Protein AF-A0A8H4L019-F1 (afdb_monomer_lite)

Structure (mmCIF, N/CA/C/O backbone):
data_AF-A0A8H4L019-F1
#
_entry.id   AF-A0A8H4L019-F1
#
loop_
_atom_site.group_PDB
_atom_site.id
_atom_site.type_symbol
_atom_site.label_atom_id
_atom_site.label_alt_id
_atom_site.label_comp_id
_atom_site.label_asym_id
_atom_site.label_entity_id
_atom_site.label_seq_id
_atom_site.pdbx_PDB_ins_code
_atom_site.Cartn_x
_atom_site.Cartn_y
_atom_site.Cartn_z
_atom_site.occupancy
_atom_site.B_iso_or_equiv
_atom_site.auth_seq_id
_atom_site.auth_comp_id
_atom_site.auth_asym_id
_atom_site.auth_atom_id
_atom_site.pdbx_PDB_model_num
ATOM 1 N N . MET A 1 1 ? -8.763 28.150 54.154 1.00 38.72 1 MET A N 1
ATOM 2 C CA . MET A 1 1 ? -8.488 26.952 53.334 1.00 38.72 1 MET A CA 1
ATOM 3 C C . MET A 1 1 ? -8.859 27.308 51.905 1.00 38.72 1 MET A C 1
ATOM 5 O O . MET A 1 1 ? -10.040 27.428 51.618 1.00 38.72 1 MET A O 1
ATOM 9 N N . GLN A 1 2 ? -7.879 27.630 51.063 1.00 41.31 2 GLN A N 1
ATOM 10 C CA . GLN A 1 2 ? -8.114 27.990 49.663 1.00 41.31 2 GLN A CA 1
ATOM 11 C C . GLN A 1 2 ? -7.860 26.729 48.838 1.00 41.31 2 GLN A C 1
ATOM 13 O O . GLN A 1 2 ? -6.728 26.259 48.765 1.00 41.31 2 GLN A O 1
ATOM 18 N N . PHE A 1 3 ? -8.930 26.118 48.331 1.00 44.91 3 PHE A N 1
ATOM 19 C CA . PHE A 1 3 ? -8.834 24.918 47.509 1.00 44.91 3 PHE A CA 1
ATOM 20 C C . PHE A 1 3 ? -8.332 25.307 46.119 1.00 44.91 3 PHE A C 1
ATOM 22 O O . PHE A 1 3 ? -9.022 25.983 45.359 1.00 44.91 3 PHE A O 1
ATOM 29 N N . SER A 1 4 ? -7.103 24.893 45.818 1.00 55.91 4 SER A N 1
ATOM 30 C CA . SER A 1 4 ? -6.532 24.894 44.477 1.00 55.91 4 SER A CA 1
ATOM 31 C C . SER A 1 4 ? -7.367 24.003 43.559 1.00 55.91 4 SER A C 1
ATOM 33 O O . SER A 1 4 ? -7.414 22.791 43.754 1.00 55.91 4 SER A O 1
ATOM 35 N N . THR A 1 5 ? -7.981 24.576 42.529 1.00 53.56 5 THR A N 1
ATOM 36 C CA . THR A 1 5 ? -8.527 23.818 41.396 1.00 53.56 5 THR A CA 1
ATOM 37 C C . THR A 1 5 ? -7.760 24.204 40.140 1.00 53.56 5 THR A C 1
ATOM 39 O O . THR A 1 5 ? -8.150 25.103 39.399 1.00 53.56 5 THR A O 1
ATOM 42 N N . SER A 1 6 ? -6.629 23.538 39.914 1.00 50.09 6 SER A N 1
ATOM 43 C CA . SER A 1 6 ? -5.959 23.551 38.615 1.00 50.09 6 SER A CA 1
ATOM 44 C C . SER A 1 6 ? -6.786 22.698 37.653 1.00 50.09 6 SER A C 1
ATOM 46 O O . SER A 1 6 ? -6.771 21.473 37.737 1.00 50.09 6 SER A O 1
ATOM 48 N N . ALA A 1 7 ? -7.543 23.335 36.761 1.00 56.31 7 ALA A N 1
ATOM 49 C CA . ALA A 1 7 ? -8.209 22.638 35.669 1.00 56.31 7 ALA A CA 1
ATOM 50 C C . ALA A 1 7 ? -7.149 22.203 34.644 1.00 56.31 7 ALA A C 1
ATOM 52 O O . ALA A 1 7 ? -6.546 23.036 33.967 1.00 56.31 7 ALA A O 1
ATOM 53 N N . ILE A 1 8 ? -6.892 20.899 34.551 1.00 51.53 8 ILE A N 1
ATOM 54 C CA . ILE A 1 8 ? -6.032 20.323 33.516 1.00 51.53 8 ILE A CA 1
ATOM 55 C C . ILE A 1 8 ? -6.868 20.246 32.234 1.00 51.53 8 ILE A C 1
ATOM 57 O O . ILE A 1 8 ? -7.728 19.376 32.102 1.00 51.53 8 ILE A O 1
ATOM 61 N N . LEU A 1 9 ? -6.638 21.163 31.289 1.00 45.78 9 LEU A N 1
ATOM 62 C CA . LEU A 1 9 ? -7.142 21.019 29.922 1.00 45.78 9 LEU A CA 1
ATOM 63 C C . LEU A 1 9 ? -6.380 19.873 29.242 1.00 45.78 9 LEU A C 1
ATOM 65 O O . LEU A 1 9 ? -5.254 20.049 28.779 1.00 45.78 9 LEU A O 1
ATOM 69 N N . ALA A 1 10 ? -6.997 18.695 29.168 1.00 48.97 10 ALA A N 1
ATOM 70 C CA . ALA A 1 10 ? -6.543 17.632 28.284 1.00 48.97 10 ALA A CA 1
ATOM 71 C C . ALA A 1 10 ? -6.863 18.028 26.832 1.00 48.97 10 ALA A C 1
ATOM 73 O O . ALA A 1 10 ? -7.991 17.882 26.363 1.00 48.97 10 ALA A O 1
ATOM 74 N N . LEU A 1 11 ? -5.872 18.566 26.120 1.00 50.47 11 LEU A N 1
ATOM 75 C CA . LEU A 1 11 ? -5.941 18.751 24.672 1.00 50.47 11 LEU A CA 1
ATOM 76 C C . LEU A 1 11 ? -5.977 17.366 24.008 1.00 50.47 11 LEU A C 1
ATOM 78 O O . LEU A 1 11 ? -4.966 16.667 23.963 1.00 50.47 11 LEU A O 1
ATOM 82 N N . LEU A 1 12 ? -7.143 16.967 23.490 1.00 44.12 12 LEU A N 1
ATOM 83 C CA . LEU A 1 12 ? -7.250 15.863 22.538 1.00 44.12 12 LEU A CA 1
ATOM 84 C C . LEU A 1 12 ? -6.480 16.259 21.277 1.00 44.12 12 LEU A C 1
ATOM 86 O O . LEU A 1 12 ? -6.990 16.995 20.432 1.00 44.12 12 LEU A O 1
ATOM 90 N N . VAL A 1 13 ? -5.242 15.786 21.149 1.00 48.22 13 VAL A N 1
ATOM 91 C CA . VAL A 1 13 ? -4.510 15.858 19.886 1.00 48.22 13 VAL A CA 1
ATOM 92 C C . VAL A 1 13 ? -5.233 14.923 18.920 1.00 48.22 13 VAL A C 1
ATOM 94 O O . VAL A 1 13 ? -5.015 13.715 18.924 1.00 48.22 13 VAL A O 1
ATOM 97 N N . ALA A 1 14 ? -6.151 15.468 18.123 1.00 50.06 14 ALA A N 1
ATOM 98 C CA . ALA A 1 14 ? -6.6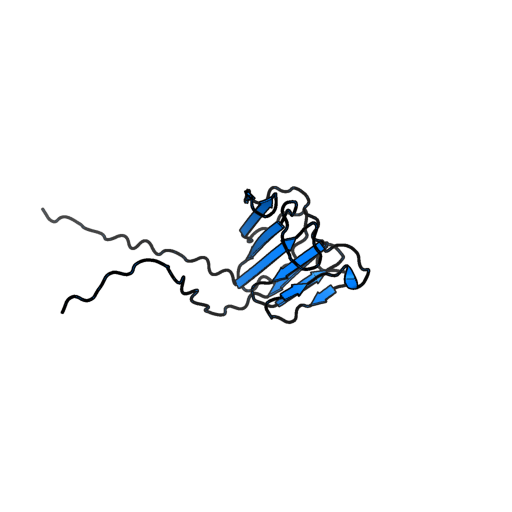39 14.770 16.947 1.00 50.06 14 ALA A CA 1
ATOM 99 C C . ALA A 1 14 ? -5.415 14.522 16.060 1.00 50.06 14 ALA A C 1
ATOM 101 O O . ALA A 1 14 ? -4.791 15.476 15.593 1.00 50.06 14 ALA A O 1
ATOM 102 N N . SER A 1 15 ? -5.025 13.260 15.878 1.00 51.03 15 SER A N 1
ATOM 103 C CA . SER A 1 15 ? -3.963 12.899 14.948 1.00 51.03 15 SER A CA 1
ATOM 104 C C . SER A 1 15 ? -4.431 13.268 13.541 1.00 51.03 15 SER A C 1
ATOM 106 O O . SER A 1 15 ? -5.202 12.559 12.898 1.00 51.03 15 SER A O 1
ATOM 108 N N . ALA A 1 16 ? -4.030 14.450 13.083 1.00 59.84 16 ALA A N 1
ATOM 109 C CA . ALA A 1 16 ? -4.219 14.869 11.710 1.00 59.84 16 ALA A CA 1
ATOM 110 C C . ALA A 1 16 ? -3.251 14.048 10.849 1.00 59.84 16 ALA A C 1
ATOM 112 O O . ALA A 1 16 ? -2.066 14.362 10.754 1.00 59.84 16 ALA A O 1
ATOM 113 N N . HIS A 1 17 ? -3.741 12.949 10.279 1.00 70.00 17 HIS A N 1
ATOM 114 C CA . HIS A 1 17 ? -2.993 12.179 9.291 1.00 70.00 17 HIS A CA 1
ATOM 115 C C . HIS A 1 17 ? -3.047 12.930 7.955 1.00 70.00 17 HIS A C 1
ATOM 117 O O . HIS A 1 17 ? -4.127 13.317 7.508 1.00 70.00 17 HIS A O 1
ATOM 123 N N . ALA A 1 18 ? -1.894 13.171 7.332 1.00 79.69 18 ALA A N 1
ATOM 124 C CA . ALA A 1 18 ? -1.810 13.956 6.098 1.00 79.69 18 ALA A CA 1
ATOM 125 C C . ALA A 1 18 ? -2.012 13.111 4.834 1.00 79.69 18 ALA A C 1
ATOM 127 O O . ALA A 1 18 ? -2.324 13.636 3.766 1.00 79.69 18 ALA A O 1
ATOM 128 N N . TRP A 1 19 ? -1.825 11.801 4.948 1.00 86.31 19 TRP A N 1
ATOM 129 C CA . TRP A 1 19 ? -2.160 10.822 3.925 1.00 86.31 19 TRP A CA 1
ATOM 130 C C . TRP A 1 19 ? -2.640 9.539 4.601 1.00 86.31 19 TRP A C 1
ATOM 132 O O . TRP A 1 19 ? -2.237 9.222 5.724 1.00 86.31 19 TRP A O 1
ATOM 142 N N . GLU A 1 20 ? -3.511 8.818 3.906 1.00 89.75 20 GLU A N 1
ATOM 143 C CA . GLU A 1 20 ? -4.059 7.535 4.330 1.00 89.75 20 GLU A CA 1
ATOM 144 C C . GLU A 1 20 ? -4.279 6.677 3.088 1.00 89.75 20 GLU A C 1
ATOM 146 O O . GLU A 1 20 ? -4.840 7.138 2.086 1.00 89.75 20 GLU A O 1
ATOM 151 N N . ILE A 1 21 ? -3.815 5.435 3.161 1.00 91.88 21 ILE A N 1
ATOM 152 C CA . ILE A 1 21 ? -4.031 4.426 2.138 1.00 91.88 21 ILE A CA 1
ATOM 153 C C . ILE A 1 21 ? -4.642 3.168 2.745 1.00 91.88 21 ILE A C 1
ATOM 155 O O . ILE A 1 21 ? -4.393 2.839 3.904 1.00 91.88 21 ILE A O 1
ATOM 159 N N . THR A 1 22 ? -5.382 2.429 1.928 1.00 93.88 22 THR A N 1
ATOM 160 C CA . THR A 1 22 ? -5.841 1.076 2.225 1.00 93.88 22 THR A CA 1
ATOM 161 C C . THR A 1 22 ? -5.272 0.116 1.190 1.00 93.88 22 THR A C 1
ATOM 163 O O . THR A 1 22 ? -5.559 0.241 0.005 1.00 93.88 22 THR A O 1
ATOM 166 N N . ALA A 1 23 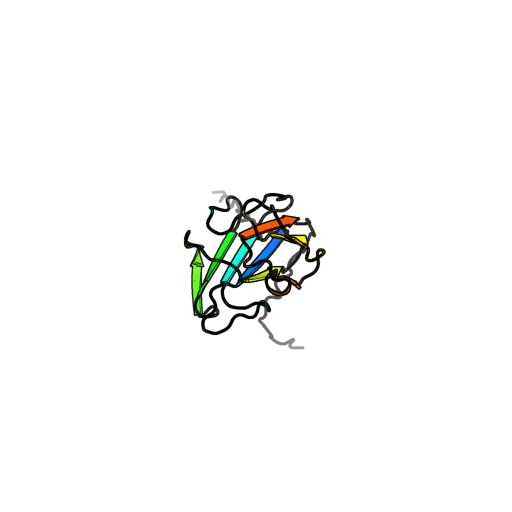? -4.442 -0.825 1.624 1.00 94.06 23 ALA A N 1
ATOM 167 C CA . ALA A 1 23 ? -3.773 -1.801 0.772 1.00 94.06 23 ALA A CA 1
ATOM 168 C C . ALA A 1 23 ? -4.484 -3.159 0.856 1.00 94.06 23 ALA A C 1
ATOM 170 O O . ALA A 1 23 ? -4.549 -3.729 1.944 1.00 94.06 23 ALA A O 1
ATOM 171 N N . TYR A 1 24 ? -4.991 -3.675 -0.267 1.00 93.62 24 TYR A N 1
ATOM 172 C CA . TYR A 1 24 ? -5.784 -4.911 -0.351 1.00 93.62 24 TYR A CA 1
ATOM 173 C C . TYR A 1 24 ? -4.965 -6.041 -0.975 1.00 93.62 24 TYR A C 1
ATOM 175 O O . TYR A 1 24 ? -4.291 -5.828 -1.985 1.00 93.62 24 TYR A O 1
ATOM 183 N N . ASP A 1 25 ? -5.024 -7.248 -0.407 1.00 92.00 25 ASP A N 1
ATOM 184 C CA . ASP A 1 25 ? -4.164 -8.363 -0.827 1.00 92.00 25 ASP A CA 1
ATOM 185 C C . ASP A 1 25 ? -4.767 -9.318 -1.867 1.00 92.00 25 ASP A C 1
ATOM 187 O O . ASP A 1 25 ? -4.027 -10.053 -2.520 1.00 92.00 25 ASP A O 1
ATOM 191 N N . ASN A 1 26 ? -6.085 -9.307 -2.068 1.00 88.75 26 ASN A N 1
ATOM 192 C CA . ASN A 1 26 ? -6.755 -10.246 -2.973 1.00 88.75 26 ASN A CA 1
ATOM 193 C C . ASN A 1 26 ? -7.543 -9.577 -4.112 1.00 88.75 26 ASN A C 1
ATOM 195 O O . ASN A 1 26 ? -7.794 -10.239 -5.124 1.00 88.75 26 ASN A O 1
ATOM 199 N N . ASP A 1 27 ? -7.844 -8.281 -4.009 1.00 87.56 27 ASP A N 1
ATOM 200 C CA . ASP A 1 27 ? -8.686 -7.548 -4.957 1.00 87.56 27 ASP A CA 1
ATOM 201 C C . ASP A 1 27 ? -7.931 -6.428 -5.698 1.00 87.56 27 ASP A C 1
ATOM 203 O O . ASP A 1 27 ? -7.028 -5.791 -5.150 1.00 87.56 27 ASP A O 1
ATOM 207 N N . LYS A 1 28 ? -8.296 -6.191 -6.965 1.00 87.75 28 LYS A N 1
ATOM 208 C CA . LYS A 1 28 ? -7.673 -5.178 -7.846 1.00 87.75 28 LYS A CA 1
ATOM 209 C C . LYS A 1 28 ? -8.427 -3.848 -7.896 1.00 87.75 28 LYS A C 1
ATOM 211 O O . LYS A 1 28 ? -7.888 -2.860 -8.392 1.00 87.75 28 LYS A O 1
ATOM 216 N N . LYS A 1 29 ? -9.678 -3.844 -7.446 1.00 88.56 29 LYS A N 1
ATOM 217 C CA . LYS A 1 29 ? -10.620 -2.725 -7.517 1.00 88.56 29 LYS A CA 1
ATOM 218 C C . LYS A 1 29 ? -10.772 -2.009 -6.177 1.00 88.56 29 LYS A C 1
ATOM 220 O O . LYS A 1 29 ? -11.607 -1.117 -6.064 1.00 88.56 29 LYS A O 1
ATOM 225 N N . CYS A 1 30 ? -9.930 -2.350 -5.202 1.00 90.75 30 CYS A N 1
ATOM 226 C CA . CYS A 1 30 ? -9.985 -1.828 -3.846 1.00 90.75 30 CYS A CA 1
ATOM 227 C C . CYS A 1 30 ? -11.307 -2.144 -3.132 1.00 90.75 30 CYS A C 1
ATOM 229 O O . CYS A 1 30 ? -11.800 -1.353 -2.329 1.00 90.75 30 CYS A O 1
ATOM 231 N N . GLU A 1 31 ? -11.885 -3.306 -3.424 1.00 89.56 31 GLU A N 1
ATOM 232 C CA . GLU A 1 31 ? -13.114 -3.784 -2.806 1.00 89.56 31 GLU A CA 1
ATOM 233 C C . GLU A 1 31 ? -12.781 -4.929 -1.844 1.00 89.56 31 GLU A C 1
ATOM 235 O O . GLU A 1 31 ? -12.327 -6.001 -2.246 1.00 89.56 31 GLU A O 1
ATOM 240 N N . ALA A 1 32 ? -13.005 -4.709 -0.546 1.00 88.06 32 ALA A N 1
ATOM 241 C CA . ALA A 1 32 ? -12.904 -5.789 0.429 1.00 88.06 32 ALA A CA 1
ATOM 242 C C . ALA A 1 32 ? -14.090 -6.754 0.278 1.00 88.06 32 ALA A C 1
ATOM 244 O O . ALA A 1 32 ? -15.248 -6.342 0.252 1.00 88.06 32 ALA A O 1
ATOM 245 N N . ASN A 1 33 ? -13.792 -8.049 0.245 1.00 88.75 33 ASN A N 1
ATOM 246 C CA . ASN A 1 33 ? -14.749 -9.144 0.354 1.00 88.75 33 ASN A CA 1
ATOM 247 C C . ASN A 1 33 ? -14.492 -9.954 1.638 1.00 88.75 33 ASN A C 1
ATOM 249 O O . ASN A 1 33 ? -13.574 -9.655 2.399 1.00 88.75 33 ASN A O 1
ATOM 253 N N . GLY A 1 34 ? -15.302 -10.989 1.879 1.00 87.75 34 GLY A N 1
ATOM 254 C CA . GLY A 1 34 ? -15.250 -11.797 3.106 1.00 87.75 34 GLY A CA 1
ATOM 255 C C . GLY A 1 34 ? -13.917 -12.502 3.376 1.00 87.75 34 GLY A C 1
ATOM 256 O O . GLY A 1 34 ? -13.657 -12.856 4.522 1.00 87.75 34 GLY A O 1
ATOM 257 N N . ASP A 1 35 ? -13.055 -12.644 2.369 1.00 87.25 35 ASP A N 1
ATOM 258 C CA . ASP A 1 35 ? -11.735 -13.269 2.486 1.00 87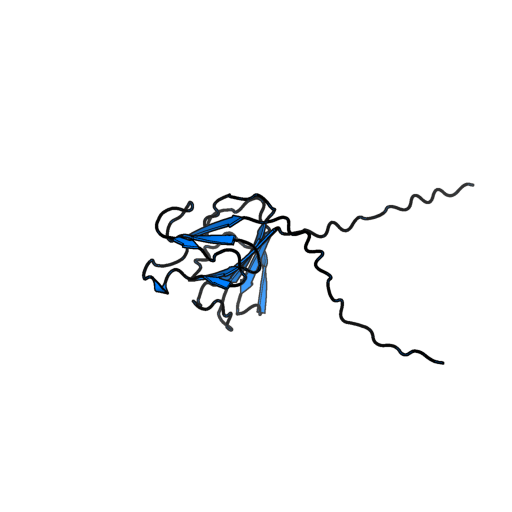.25 35 ASP A CA 1
ATOM 259 C C . ASP A 1 35 ? -10.591 -12.250 2.418 1.00 87.25 35 ASP A C 1
ATOM 261 O O . ASP A 1 35 ? -9.430 -12.603 2.622 1.00 87.25 35 ASP A O 1
ATOM 265 N N . THR A 1 36 ? -10.890 -10.978 2.137 1.00 89.88 36 THR A N 1
ATOM 266 C CA . THR A 1 36 ? -9.866 -9.948 1.963 1.00 89.88 36 THR A CA 1
ATOM 267 C C . THR A 1 36 ? -9.163 -9.648 3.271 1.00 89.88 36 THR A C 1
ATOM 269 O O . THR A 1 36 ? -9.798 -9.381 4.299 1.00 89.88 36 THR A O 1
ATOM 272 N N . ARG A 1 37 ? -7.834 -9.605 3.210 1.00 92.38 37 ARG A N 1
ATOM 273 C CA . ARG A 1 37 ? -7.019 -8.954 4.223 1.00 92.38 37 ARG A CA 1
ATOM 274 C C . ARG A 1 37 ? -6.522 -7.631 3.656 1.00 92.38 37 ARG A C 1
ATOM 276 O O . AR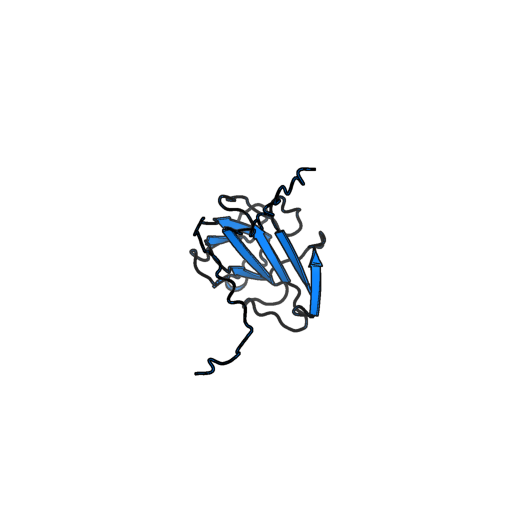G A 1 37 ? -6.069 -7.541 2.514 1.00 92.38 37 ARG A O 1
ATOM 283 N N . TYR A 1 38 ? -6.641 -6.581 4.453 1.00 93.44 38 TYR A N 1
ATOM 284 C CA . TYR A 1 38 ? -6.221 -5.250 4.048 1.00 93.44 38 TYR A CA 1
ATOM 285 C C . TYR A 1 38 ? -5.572 -4.497 5.199 1.00 93.44 38 TYR A C 1
ATOM 287 O O . TYR A 1 38 ? -5.828 -4.767 6.372 1.00 93.44 38 TYR A O 1
ATOM 295 N N . ARG A 1 39 ? -4.708 -3.543 4.859 1.00 93.75 39 ARG A N 1
ATOM 296 C CA . ARG A 1 39 ? -4.050 -2.664 5.828 1.00 93.75 39 ARG A CA 1
ATOM 297 C C . ARG A 1 39 ? -4.425 -1.227 5.562 1.00 93.75 39 ARG A C 1
ATOM 299 O O . ARG A 1 39 ? -4.255 -0.760 4.442 1.00 93.75 39 ARG A O 1
ATOM 306 N N . VAL A 1 40 ? -4.874 -0.535 6.600 1.00 92.75 40 VAL A N 1
ATOM 307 C CA . VAL A 1 40 ? -4.998 0.922 6.590 1.00 92.75 40 VAL A CA 1
ATOM 308 C C . VAL A 1 40 ? -3.702 1.486 7.151 1.00 92.75 40 VAL A C 1
ATOM 310 O O . VAL A 1 40 ? -3.340 1.180 8.289 1.00 92.75 40 VAL A O 1
ATOM 313 N N . ILE A 1 41 ? -2.989 2.263 6.338 1.00 91.69 41 ILE A N 1
ATOM 314 C CA . ILE A 1 41 ? -1.701 2.868 6.681 1.00 91.69 41 ILE A CA 1
ATOM 315 C C . ILE A 1 41 ? -1.830 4.375 6.518 1.00 91.69 41 ILE A C 1
ATOM 317 O O . ILE A 1 41 ? -2.269 4.855 5.474 1.00 91.69 41 ILE A O 1
ATOM 321 N N . SER A 1 42 ? -1.427 5.126 7.533 1.00 89.56 42 SER A N 1
ATOM 322 C CA . SER A 1 42 ? -1.492 6.584 7.514 1.00 89.56 42 SER A CA 1
ATOM 323 C C . SER A 1 42 ? -0.255 7.211 8.142 1.00 89.56 42 SER A C 1
ATOM 325 O O . SER A 1 42 ? 0.427 6.600 8.969 1.00 89.56 42 SER A O 1
ATOM 327 N N . GLY A 1 43 ? 0.054 8.444 7.748 1.00 86.50 43 GLY A N 1
ATOM 328 C CA . GLY A 1 43 ? 1.283 9.111 8.170 1.00 86.50 43 GLY A CA 1
ATOM 329 C C . GLY A 1 43 ? 1.175 10.625 8.269 1.00 86.50 43 GLY A C 1
ATOM 330 O O . GLY A 1 43 ? 0.146 11.236 7.963 1.00 86.50 43 GLY A O 1
ATOM 331 N N . ALA A 1 44 ? 2.263 11.223 8.747 1.00 81.38 44 ALA A N 1
ATOM 332 C CA . ALA A 1 44 ? 2.401 12.658 8.938 1.00 81.38 44 ALA A CA 1
ATOM 333 C C . ALA A 1 44 ? 2.637 13.400 7.596 1.00 81.38 44 ALA A C 1
ATOM 335 O O . ALA A 1 44 ? 2.994 12.779 6.586 1.00 81.38 44 ALA A O 1
ATOM 336 N N . PRO A 1 45 ? 2.413 14.730 7.548 1.00 69.56 45 PRO A N 1
ATOM 337 C CA . PRO A 1 45 ? 2.711 15.533 6.365 1.00 69.56 45 PRO A CA 1
ATOM 338 C C . PRO A 1 45 ? 4.215 15.574 6.095 1.00 69.56 45 PRO A C 1
ATOM 340 O O . PRO A 1 45 ? 5.015 15.535 7.024 1.00 69.56 45 PRO A O 1
ATOM 343 N N . ASN A 1 46 ? 4.593 15.723 4.824 1.00 58.03 46 ASN A N 1
ATOM 344 C CA . ASN A 1 46 ? 5.990 15.854 4.378 1.00 58.03 46 ASN A CA 1
ATOM 345 C C . ASN A 1 46 ? 6.898 14.628 4.600 1.00 58.03 46 ASN A C 1
ATOM 347 O O . ASN A 1 46 ? 8.111 14.753 4.476 1.00 58.03 46 ASN A O 1
ATOM 351 N N . ASP A 1 47 ? 6.285 13.455 4.798 1.00 61.16 47 ASP A N 1
ATOM 352 C CA . ASP A 1 47 ? 6.751 12.149 4.332 1.00 61.16 47 ASP A CA 1
ATOM 353 C C . ASP A 1 47 ? 7.870 12.174 3.276 1.00 61.16 47 ASP A C 1
ATOM 355 O O . ASP A 1 47 ? 9.040 11.991 3.587 1.00 61.16 47 ASP A O 1
ATOM 359 N N . ASN A 1 48 ? 7.473 12.236 1.994 1.00 66.62 48 ASN A N 1
ATOM 360 C CA . ASN A 1 48 ? 8.253 11.846 0.800 1.00 66.62 48 ASN A CA 1
ATOM 361 C C . ASN A 1 48 ? 9.146 10.596 0.977 1.00 66.62 48 ASN A C 1
ATOM 363 O O . ASN A 1 48 ? 10.003 10.302 0.145 1.00 66.62 48 ASN A O 1
ATOM 367 N N . LYS A 1 49 ? 8.925 9.839 2.053 1.00 84.88 49 LYS A N 1
ATOM 368 C CA . LYS A 1 49 ? 9.592 8.605 2.397 1.00 84.88 49 LYS A CA 1
ATOM 369 C C . LYS A 1 49 ? 8.966 7.526 1.556 1.00 84.88 49 LYS A C 1
ATOM 371 O O . LYS A 1 49 ? 7.744 7.442 1.423 1.00 84.88 49 LYS A O 1
ATOM 376 N N . CYS A 1 50 ? 9.837 6.695 1.021 1.00 90.62 50 CYS A N 1
ATOM 377 C CA . CYS A 1 50 ? 9.407 5.447 0.459 1.00 90.62 50 CYS A CA 1
ATOM 378 C C . CYS A 1 50 ? 9.136 4.441 1.576 1.00 90.62 50 CYS A C 1
ATOM 380 O O . CYS A 1 50 ? 9.954 4.284 2.482 1.00 90.62 50 CYS A O 1
ATOM 382 N N . PHE A 1 51 ? 8.018 3.736 1.472 1.00 91.25 51 PHE A N 1
ATOM 383 C CA . PHE A 1 51 ? 7.666 2.622 2.333 1.00 91.25 51 PHE A CA 1
ATOM 384 C C . PHE A 1 51 ? 7.587 1.343 1.502 1.00 91.25 51 PHE A C 1
ATOM 386 O O . PHE A 1 51 ? 6.895 1.293 0.484 1.00 91.25 51 PHE A O 1
ATOM 393 N N . THR A 1 52 ? 8.282 0.300 1.947 1.00 92.25 52 THR A N 1
ATOM 394 C CA . THR A 1 52 ? 8.289 -1.021 1.307 1.00 92.25 52 THR A CA 1
ATOM 395 C C . THR A 1 52 ? 7.387 -1.975 2.086 1.00 92.25 52 THR A C 1
ATOM 397 O O . THR A 1 52 ? 7.497 -2.092 3.307 1.00 92.25 52 THR A O 1
ATOM 400 N N . PHE A 1 53 ? 6.488 -2.679 1.396 1.00 90.50 53 PHE A N 1
ATOM 401 C CA . PHE A 1 53 ? 5.679 -3.726 2.019 1.00 90.50 53 PHE A CA 1
ATOM 402 C C . PHE A 1 53 ? 6.561 -4.900 2.456 1.00 90.50 53 PHE A C 1
ATOM 404 O O . PHE A 1 53 ? 7.436 -5.337 1.712 1.00 90.50 53 PHE A O 1
ATOM 411 N N . GLY A 1 54 ? 6.319 -5.405 3.667 1.00 87.19 54 GLY A N 1
ATOM 412 C CA . GLY A 1 54 ? 7.157 -6.431 4.299 1.00 87.19 54 GLY A CA 1
ATOM 413 C C . GLY A 1 54 ? 8.295 -5.876 5.155 1.00 87.19 54 GLY A C 1
ATOM 414 O O . GLY A 1 54 ? 8.964 -6.645 5.839 1.00 87.19 54 GLY A O 1
ATOM 415 N N . GLU A 1 55 ? 8.491 -4.556 5.169 1.00 88.00 55 GLU A N 1
ATOM 416 C CA . GLU A 1 55 ? 9.451 -3.875 6.037 1.00 88.00 55 GLU A CA 1
ATOM 417 C C . GLU A 1 55 ? 8.737 -3.052 7.118 1.00 88.00 55 GLU A C 1
ATOM 419 O O . GLU A 1 55 ? 7.559 -2.698 7.004 1.00 88.00 55 GLU A O 1
ATOM 424 N N . THR A 1 56 ? 9.463 -2.724 8.189 1.00 86.06 56 THR A N 1
ATOM 425 C CA . THR A 1 56 ? 8.970 -1.806 9.220 1.00 86.06 56 THR A CA 1
ATOM 426 C C . THR A 1 56 ? 8.801 -0.405 8.632 1.00 86.06 56 THR A C 1
ATOM 428 O O . THR A 1 56 ? 9.730 0.138 8.040 1.00 86.06 56 THR A O 1
ATOM 431 N N . MET A 1 57 ? 7.641 0.217 8.860 1.00 87.12 57 MET A N 1
ATOM 432 C CA . MET A 1 57 ? 7.313 1.568 8.384 1.00 87.12 57 MET A CA 1
ATOM 433 C C . MET A 1 57 ? 7.270 2.566 9.560 1.00 87.12 57 MET A C 1
ATOM 435 O O . MET A 1 57 ? 6.184 2.919 10.034 1.00 87.12 57 MET A O 1
ATOM 439 N N . PRO A 1 58 ? 8.424 3.007 10.100 1.00 85.25 58 PRO A N 1
ATOM 440 C CA . PRO A 1 58 ? 8.456 3.888 11.265 1.00 85.25 58 PRO A CA 1
ATOM 441 C C . PRO A 1 58 ? 7.793 5.238 10.967 1.00 85.25 58 PRO A C 1
ATOM 443 O O . PRO A 1 58 ? 7.947 5.799 9.884 1.00 85.25 58 PRO A O 1
ATOM 446 N N . GLY A 1 59 ? 7.073 5.779 11.953 1.00 83.88 59 GLY A N 1
ATOM 447 C CA . GLY A 1 59 ? 6.346 7.046 11.812 1.00 83.88 59 GLY A CA 1
ATOM 448 C C . GLY A 1 59 ? 4.990 6.930 11.109 1.00 83.88 59 GLY A C 1
ATOM 449 O O . GLY A 1 59 ? 4.330 7.946 10.906 1.00 83.88 59 GLY A O 1
ATOM 450 N N . THR A 1 60 ? 4.550 5.712 10.779 1.00 87.31 60 THR A N 1
ATOM 451 C CA . THR A 1 60 ? 3.197 5.446 10.274 1.00 87.31 60 THR A CA 1
ATOM 452 C C . THR A 1 60 ? 2.318 4.826 11.358 1.00 87.31 60 THR A C 1
ATOM 454 O O . THR A 1 60 ? 2.799 4.161 12.276 1.00 87.31 60 THR A O 1
ATOM 457 N N . SER A 1 61 ? 1.013 5.055 11.260 1.00 89.50 61 SER A N 1
ATOM 458 C CA . SER A 1 61 ? 0.002 4.243 11.935 1.00 89.50 61 SER A CA 1
ATOM 459 C C . SER A 1 61 ? -0.452 3.148 10.979 1.00 89.50 61 SER A C 1
ATOM 461 O O . SER A 1 61 ? -0.645 3.413 9.796 1.00 89.50 61 SER A O 1
ATOM 463 N N . CYS A 1 62 ? -0.608 1.925 11.482 1.00 90.75 62 CYS A N 1
ATOM 464 C CA . CYS A 1 62 ? -0.989 0.780 10.666 1.00 90.75 62 CYS A CA 1
ATOM 465 C C . CYS A 1 62 ? -1.983 -0.104 11.421 1.00 90.75 62 CYS A C 1
ATOM 467 O O . CYS A 1 62 ? -1.717 -0.539 12.545 1.00 90.75 62 CYS A O 1
ATOM 469 N N . THR A 1 63 ? -3.124 -0.380 10.796 1.00 92.50 63 THR A N 1
ATOM 470 C CA . THR A 1 63 ? -4.122 -1.338 11.283 1.00 92.50 63 THR A CA 1
ATOM 471 C C . THR A 1 63 ? -4.372 -2.378 10.205 1.00 92.50 63 THR A C 1
ATOM 473 O O . THR A 1 63 ? -4.657 -2.032 9.059 1.00 92.50 63 THR A O 1
ATOM 476 N N . GLU A 1 64 ? -4.256 -3.650 10.569 1.00 92.50 64 GLU A N 1
ATOM 477 C CA . GLU A 1 64 ? -4.586 -4.767 9.697 1.00 92.50 64 GLU A CA 1
ATOM 478 C C . GLU A 1 64 ? -5.995 -5.268 9.997 1.00 92.50 64 GLU A C 1
ATOM 480 O O . GLU A 1 64 ? -6.395 -5.418 11.151 1.00 92.50 64 GLU A O 1
ATOM 485 N N . PHE A 1 65 ? -6.721 -5.560 8.929 1.00 92.38 65 PHE A N 1
ATOM 486 C CA . PHE A 1 65 ? -8.046 -6.142 8.932 1.00 92.38 65 PHE A CA 1
ATOM 487 C C . PHE A 1 65 ? -7.998 -7.469 8.183 1.00 92.38 65 PHE A C 1
ATOM 489 O O . PHE A 1 65 ? -7.369 -7.577 7.131 1.00 92.38 65 PHE A O 1
ATOM 496 N N . GLN A 1 66 ? -8.684 -8.474 8.710 1.00 90.94 66 GLN A N 1
ATOM 497 C CA . GLN A 1 66 ? -8.783 -9.809 8.125 1.00 90.94 66 GLN A CA 1
ATOM 498 C C . GLN A 1 66 ? -10.253 -10.173 7.921 1.00 90.94 66 GLN A C 1
ATOM 500 O O . GLN A 1 66 ? -11.134 -9.636 8.601 1.00 90.94 66 GLN A O 1
ATOM 505 N N . LYS A 1 67 ? -10.512 -11.105 6.997 1.00 89.06 67 LYS A N 1
ATOM 506 C CA . LYS A 1 67 ? -11.858 -11.602 6.671 1.00 89.06 67 LYS A CA 1
ATOM 507 C C . LYS A 1 67 ? -12.843 -10.473 6.337 1.00 89.06 67 LYS A C 1
ATOM 509 O O . LYS A 1 67 ? -13.900 -10.351 6.958 1.00 89.06 67 LYS A O 1
ATOM 514 N N . GLY A 1 68 ? -12.435 -9.560 5.458 1.00 84.69 68 GLY A N 1
ATOM 515 C CA . GLY A 1 68 ? -13.249 -8.406 5.069 1.00 84.69 68 GLY A CA 1
ATOM 516 C C . GLY A 1 68 ? -13.520 -7.404 6.193 1.00 84.69 68 GLY A C 1
ATOM 517 O O . GLY A 1 68 ? -14.483 -6.650 6.111 1.00 84.69 68 GLY A O 1
ATOM 518 N N . GLY A 1 69 ? -12.705 -7.405 7.253 1.00 87.06 69 GLY A N 1
ATOM 519 C CA . GLY A 1 69 ? -12.880 -6.528 8.415 1.00 87.06 69 GLY A CA 1
ATOM 520 C C . GLY A 1 69 ? -13.574 -7.178 9.611 1.00 87.06 69 GLY A C 1
ATOM 521 O O . GLY A 1 69 ? -13.778 -6.507 10.619 1.00 87.06 69 GLY A O 1
ATOM 522 N N . GLY A 1 70 ? -13.890 -8.477 9.551 1.00 86.50 70 GLY A N 1
ATOM 523 C CA . GLY A 1 70 ? -14.475 -9.210 10.679 1.00 86.50 70 GLY A CA 1
ATOM 524 C C . GLY A 1 70 ? -13.568 -9.286 11.916 1.00 86.50 70 GLY A C 1
ATOM 525 O O . GLY A 1 70 ? -14.060 -9.422 13.034 1.00 86.50 70 GLY A O 1
ATOM 526 N N . THR A 1 71 ? -12.251 -9.168 11.736 1.00 89.12 71 THR A N 1
ATOM 527 C CA . THR A 1 71 ? -11.266 -9.055 12.824 1.00 89.12 71 THR A CA 1
ATOM 528 C C . THR A 1 71 ? -10.195 -8.032 12.461 1.00 89.12 71 THR A C 1
ATOM 530 O O . THR A 1 71 ? -9.783 -7.978 11.301 1.00 89.12 71 THR A O 1
ATOM 533 N N . PHE A 1 72 ? -9.713 -7.255 13.434 1.00 91.19 72 PHE A N 1
ATOM 534 C CA . PHE A 1 72 ? -8.686 -6.234 13.214 1.00 91.19 72 PHE A CA 1
ATOM 535 C C . PHE A 1 72 ? -7.675 -6.160 14.361 1.00 91.19 72 PHE A C 1
ATOM 537 O O . PHE A 1 72 ? -7.963 -6.560 15.490 1.00 91.19 72 PHE A O 1
ATOM 544 N N . GLY A 1 73 ? -6.490 -5.635 14.065 1.00 89.62 73 GLY A N 1
ATOM 545 C CA . GLY A 1 73 ? -5.401 -5.491 15.023 1.00 89.62 73 GLY A CA 1
ATOM 546 C C . GLY A 1 73 ? -4.263 -4.618 14.494 1.00 89.62 73 GLY A C 1
ATOM 547 O O . GLY A 1 73 ? -4.354 -4.074 13.389 1.00 89.62 73 GLY A O 1
ATOM 548 N N . PRO A 1 74 ? -3.181 -4.446 15.270 1.00 89.19 74 PRO A N 1
ATOM 549 C CA . PRO A 1 74 ? -1.983 -3.786 14.766 1.00 89.19 74 PRO A CA 1
ATOM 550 C C . PRO A 1 74 ? -1.404 -4.585 13.596 1.00 89.19 74 PRO A C 1
ATOM 552 O O . PRO A 1 74 ? -1.525 -5.809 13.553 1.00 89.19 74 PRO A O 1
ATOM 555 N N . CYS A 1 75 ? -0.740 -3.906 12.664 1.00 87.00 75 CYS A N 1
ATOM 556 C CA . CYS A 1 75 ? -0.001 -4.606 11.620 1.00 87.00 75 CYS A CA 1
ATOM 557 C C . CYS A 1 75 ? 1.150 -5.397 12.241 1.00 87.00 75 CYS A C 1
ATOM 559 O O . CYS A 1 75 ? 2.131 -4.826 12.720 1.00 87.00 75 CYS A O 1
ATOM 561 N N . THR A 1 76 ? 1.022 -6.717 12.233 1.00 74.31 76 THR A N 1
ATOM 562 C CA . THR A 1 76 ? 2.123 -7.631 12.510 1.00 74.31 76 THR A CA 1
ATOM 563 C C . THR A 1 76 ? 3.001 -7.691 11.262 1.00 74.31 76 THR A C 1
ATOM 565 O O . THR A 1 76 ? 2.512 -7.526 10.144 1.00 74.31 76 THR A O 1
ATOM 568 N N . GLY A 1 77 ? 4.314 -7.865 11.422 1.00 61.44 77 GLY A N 1
ATOM 569 C CA . GLY A 1 77 ? 5.299 -7.841 10.325 1.00 61.44 77 GLY A CA 1
ATOM 570 C C . GLY A 1 77 ? 5.128 -8.930 9.252 1.00 61.44 77 GLY A C 1
ATOM 571 O O . GLY A 1 77 ? 6.034 -9.145 8.454 1.00 61.44 77 GLY A O 1
ATOM 572 N N . ASP A 1 78 ? 3.990 -9.621 9.226 1.00 66.69 78 ASP A N 1
ATOM 573 C CA . ASP A 1 78 ? 3.611 -10.553 8.180 1.00 66.69 78 ASP A CA 1
ATOM 574 C C . ASP A 1 78 ? 3.557 -9.845 6.823 1.00 66.69 78 ASP A C 1
ATOM 576 O O . ASP A 1 78 ? 3.187 -8.671 6.703 1.00 66.69 78 ASP A O 1
ATOM 580 N N . ASN A 1 79 ? 3.953 -10.565 5.778 1.00 73.81 79 ASN A N 1
ATOM 581 C CA . ASN A 1 79 ? 4.147 -9.982 4.461 1.00 73.81 79 ASN A CA 1
ATOM 582 C C . ASN A 1 79 ? 2.799 -9.878 3.723 1.00 73.81 79 ASN A C 1
ATOM 584 O O . ASN A 1 79 ? 2.396 -10.792 3.001 1.00 73.81 79 ASN A O 1
ATOM 588 N N . LEU A 1 80 ? 2.058 -8.785 3.939 1.00 86.25 80 LEU A N 1
ATOM 589 C CA . LEU A 1 80 ? 0.945 -8.423 3.062 1.00 86.25 80 LEU A CA 1
ATOM 590 C C . LEU A 1 80 ? 1.530 -7.946 1.731 1.00 86.25 80 LEU A C 1
ATOM 592 O O . LEU A 1 80 ? 2.293 -6.984 1.708 1.00 86.25 80 LEU A O 1
ATOM 596 N N . VAL A 1 81 ? 1.164 -8.612 0.635 1.00 89.38 81 VAL A N 1
ATOM 597 C CA . VAL A 1 81 ? 1.548 -8.226 -0.729 1.00 89.38 81 VAL A CA 1
ATOM 598 C C . VAL A 1 81 ? 0.323 -7.605 -1.403 1.00 89.38 81 VAL A C 1
ATOM 600 O O . VAL A 1 81 ? -0.581 -8.345 -1.790 1.00 89.38 81 VAL A O 1
ATOM 603 N N . PRO A 1 82 ? 0.244 -6.270 -1.524 1.00 92.38 82 PRO A N 1
ATOM 604 C CA . PRO A 1 82 ? -0.945 -5.631 -2.062 1.00 92.38 82 PRO A CA 1
ATOM 605 C C . PRO A 1 82 ? -1.084 -5.840 -3.568 1.00 92.38 82 PRO A C 1
ATOM 607 O O . PRO A 1 82 ? -0.123 -5.717 -4.335 1.00 92.38 82 PRO A O 1
ATOM 610 N N . ARG A 1 83 ? -2.324 -6.067 -3.989 1.00 92.69 83 ARG A N 1
ATOM 611 C CA . ARG A 1 83 ? -2.747 -6.072 -5.394 1.00 92.69 83 ARG A CA 1
ATOM 612 C C . ARG A 1 83 ? -3.309 -4.724 -5.820 1.00 92.69 83 ARG A C 1
ATOM 614 O O . ARG A 1 83 ? -3.108 -4.302 -6.957 1.00 92.69 83 ARG A O 1
ATOM 621 N N . SER A 1 84 ? -3.966 -4.032 -4.894 1.00 91.94 84 SER A N 1
ATOM 622 C CA . SER A 1 84 ? -4.457 -2.672 -5.086 1.00 91.94 84 SER A CA 1
ATOM 623 C C . SER A 1 84 ? -4.273 -1.826 -3.832 1.00 91.94 84 SER A C 1
ATOM 625 O O . SER A 1 84 ? -4.173 -2.336 -2.712 1.00 91.94 84 SER A O 1
ATOM 627 N N . ILE A 1 85 ? -4.194 -0.515 -4.039 1.00 92.94 85 ILE A N 1
ATOM 628 C CA . ILE A 1 85 ? -4.110 0.489 -2.987 1.00 92.94 85 ILE A CA 1
ATOM 629 C C . ILE A 1 85 ? -5.149 1.570 -3.256 1.00 92.94 85 ILE A C 1
ATOM 631 O O . ILE A 1 85 ? -5.087 2.278 -4.263 1.00 92.94 85 ILE A O 1
ATOM 635 N N . PHE A 1 86 ? -6.072 1.726 -2.317 1.00 92.06 86 PHE A N 1
ATOM 636 C CA . PHE A 1 86 ? -6.978 2.859 -2.271 1.0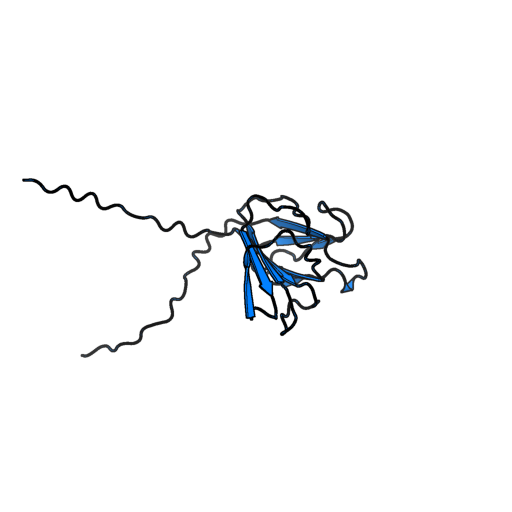0 92.06 86 PHE A CA 1
ATOM 637 C C . PHE A 1 86 ? -6.315 4.006 -1.527 1.00 92.06 86 PHE A C 1
ATOM 639 O O . PHE A 1 86 ? -5.826 3.810 -0.419 1.00 92.06 86 PHE A O 1
ATOM 646 N N . GLN A 1 87 ? -6.313 5.199 -2.100 1.00 89.44 87 GLN A N 1
ATOM 647 C CA . GLN A 1 87 ? -5.883 6.409 -1.411 1.00 89.44 87 GLN A CA 1
ATOM 648 C C . GLN A 1 87 ? -7.105 7.239 -1.021 1.00 89.44 87 GLN A C 1
ATO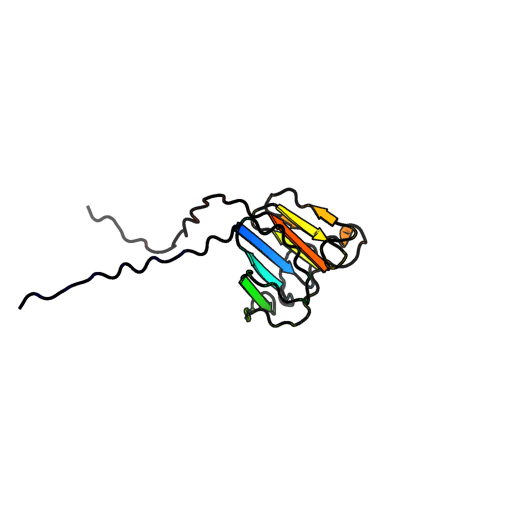M 650 O O . GLN A 1 87 ? -7.968 7.516 -1.855 1.00 89.44 87 GLN A O 1
ATOM 655 N N . GLU A 1 88 ? -7.189 7.631 0.248 1.00 82.62 88 GLU A N 1
ATOM 656 C CA . GLU A 1 88 ? -8.327 8.402 0.769 1.00 82.62 88 GLU A CA 1
ATOM 657 C C . GLU A 1 88 ? -8.180 9.903 0.488 1.00 82.62 88 GLU A C 1
ATOM 659 O O . GLU A 1 88 ? -9.140 10.580 0.119 1.00 82.62 88 GLU A O 1
ATOM 664 N N . ALA A 1 89 ? -6.961 10.423 0.615 1.00 69.50 89 ALA A N 1
ATOM 665 C CA . ALA A 1 89 ? -6.607 11.800 0.300 1.00 69.50 89 ALA A CA 1
ATOM 666 C C . ALA A 1 89 ? -5.098 11.902 0.053 1.00 69.50 89 ALA A C 1
ATOM 668 O O . ALA A 1 89 ? -4.340 11.061 0.541 1.00 69.50 89 ALA A O 1
ATOM 669 N N . SER A 1 90 ? -4.682 12.975 -0.629 1.00 78.19 90 SER A N 1
ATOM 670 C CA . SER A 1 90 ? -3.293 13.268 -1.012 1.00 78.19 90 SER A CA 1
ATOM 671 C C . SER A 1 90 ? -2.784 12.486 -2.234 1.00 78.19 90 SER A C 1
ATOM 673 O O . SER A 1 90 ? -3.497 11.678 -2.823 1.00 78.19 90 SER A O 1
ATOM 675 N N . ARG A 1 91 ? -1.564 12.802 -2.696 1.00 85.44 91 ARG A N 1
ATOM 676 C CA . ARG A 1 91 ? -0.931 12.137 -3.848 1.00 85.44 91 ARG A CA 1
ATOM 677 C C . ARG A 1 91 ? -0.103 10.962 -3.361 1.00 85.44 91 ARG A C 1
ATOM 679 O O . ARG A 1 91 ? 0.907 11.190 -2.699 1.00 85.44 91 ARG A O 1
ATOM 686 N N . CYS A 1 92 ? -0.494 9.746 -3.725 1.00 87.75 92 CYS A N 1
ATOM 687 C CA . CYS A 1 92 ? 0.339 8.565 -3.557 1.00 87.75 92 CYS A CA 1
ATOM 688 C C . CYS A 1 92 ? 0.774 7.999 -4.909 1.00 87.75 92 CYS A C 1
ATOM 690 O O . CYS A 1 92 ? 0.031 8.015 -5.894 1.00 87.75 92 CYS A O 1
ATOM 692 N N . VAL A 1 93 ? 1.996 7.479 -4.928 1.00 90.12 93 VAL A N 1
ATOM 693 C CA . VAL A 1 93 ? 2.584 6.779 -6.067 1.00 90.12 93 VAL A CA 1
ATOM 694 C C . VAL A 1 93 ? 2.968 5.381 -5.608 1.00 90.12 93 VAL A C 1
ATOM 696 O O . VAL A 1 93 ? 3.577 5.219 -4.548 1.00 90.12 93 VAL A O 1
ATOM 699 N N . VAL A 1 94 ? 2.599 4.376 -6.396 1.00 92.31 94 VAL A N 1
ATOM 700 C CA . VAL A 1 94 ? 2.833 2.956 -6.098 1.00 92.31 94 VAL A CA 1
ATOM 701 C C . VAL A 1 94 ? 3.801 2.354 -7.108 1.00 92.31 94 VAL A C 1
ATOM 703 O O . VAL A 1 94 ? 3.781 2.742 -8.275 1.00 92.31 94 VAL A O 1
ATOM 706 N N . PHE A 1 95 ? 4.635 1.412 -6.667 1.00 93.88 95 PHE A N 1
ATOM 707 C CA . PHE A 1 95 ? 5.761 0.877 -7.438 1.00 93.88 95 PHE A CA 1
ATOM 708 C C . PHE A 1 95 ? 5.780 -0.654 -7.452 1.00 93.88 95 PHE A C 1
ATOM 710 O O . PHE A 1 95 ? 5.397 -1.301 -6.470 1.00 93.88 95 PHE A O 1
ATOM 717 N N . ASP A 1 96 ? 6.274 -1.231 -8.552 1.00 94.94 96 ASP A N 1
ATOM 718 C CA . ASP A 1 96 ? 6.444 -2.682 -8.726 1.00 94.94 96 ASP A CA 1
ATOM 719 C C . ASP A 1 96 ? 7.721 -3.246 -8.075 1.00 94.94 96 ASP A C 1
ATOM 721 O O . ASP A 1 96 ? 7.854 -4.463 -7.943 1.00 94.94 96 ASP A O 1
ATOM 725 N N . GLN A 1 97 ? 8.643 -2.387 -7.624 1.00 95.56 97 GLN A N 1
ATOM 726 C CA . GLN A 1 97 ? 9.856 -2.774 -6.895 1.00 95.56 97 GLN A CA 1
ATOM 727 C C . GLN A 1 97 ? 9.900 -2.178 -5.477 1.00 95.56 97 GLN A C 1
ATOM 729 O O . GLN A 1 97 ? 9.244 -1.168 -5.207 1.00 95.56 97 GLN A O 1
ATOM 734 N N . PRO A 1 98 ? 10.662 -2.783 -4.546 1.00 93.94 98 PRO A N 1
ATOM 735 C CA . PRO A 1 98 ? 11.002 -2.172 -3.259 1.00 93.94 98 PRO A CA 1
ATOM 736 C C . PRO A 1 98 ? 11.705 -0.815 -3.418 1.00 93.94 98 PRO A C 1
ATOM 738 O O . PRO A 1 98 ? 12.323 -0.549 -4.449 1.00 93.94 98 PRO A O 1
ATOM 741 N N . GLY A 1 99 ? 11.648 0.036 -2.390 1.00 93.06 99 GLY A N 1
ATOM 742 C CA . GLY A 1 99 ? 12.413 1.291 -2.370 1.00 93.06 99 GLY A CA 1
ATOM 743 C C . GLY A 1 99 ? 11.973 2.354 -3.388 1.00 93.06 99 GLY A C 1
ATOM 744 O O . GLY A 1 99 ? 12.740 3.263 -3.686 1.00 93.06 99 GLY A O 1
ATOM 745 N N . CYS A 1 100 ? 10.741 2.277 -3.901 1.00 93.81 100 CYS A N 1
ATOM 746 C CA . CYS A 1 100 ? 10.148 3.239 -4.836 1.00 93.81 100 CYS A CA 1
ATOM 747 C C . CYS A 1 100 ? 10.924 3.328 -6.153 1.00 93.81 100 CYS A C 1
ATOM 749 O O . CYS A 1 100 ? 11.145 4.401 -6.717 1.00 93.81 100 CYS A O 1
ATOM 751 N N . HIS A 1 101 ? 11.340 2.160 -6.634 1.00 94.25 101 HIS A N 1
ATOM 752 C CA . HIS A 1 101 ? 12.023 1.971 -7.903 1.00 94.25 101 HIS A CA 1
ATOM 753 C C . HIS A 1 101 ? 11.126 1.266 -8.923 1.00 94.25 101 HIS A C 1
ATOM 755 O O . HIS A 1 101 ? 10.039 0.791 -8.605 1.00 94.25 101 HIS A O 1
ATOM 761 N N . GLY A 1 102 ? 11.616 1.162 -10.157 1.00 94.94 102 GLY A N 1
ATOM 762 C CA . GLY A 1 102 ? 10.939 0.418 -11.212 1.00 94.94 102 GLY A CA 1
ATOM 763 C C . GLY A 1 102 ? 9.790 1.195 -11.844 1.00 94.94 102 GLY A C 1
ATOM 764 O O . GLY A 1 102 ? 9.877 2.406 -12.064 1.00 94.94 102 GLY A O 1
ATOM 765 N N . ARG A 1 103 ? 8.741 0.466 -12.211 1.00 95.31 103 ARG A N 1
ATOM 766 C CA . ARG A 1 103 ? 7.544 1.005 -12.854 1.00 95.31 103 ARG A CA 1
ATOM 767 C C . ARG A 1 103 ? 6.589 1.507 -11.786 1.00 95.31 103 ARG A C 1
ATOM 769 O O . ARG A 1 103 ? 6.487 0.920 -10.710 1.00 95.31 103 ARG A O 1
ATOM 776 N N . PHE A 1 104 ? 5.874 2.580 -12.100 1.00 92.31 104 PHE A N 1
ATOM 777 C CA . PHE A 1 104 ? 5.019 3.243 -11.129 1.00 92.31 104 PHE A CA 1
ATOM 778 C C . PHE A 1 104 ? 3.677 3.660 -11.715 1.00 92.31 104 PHE A C 1
ATOM 780 O O . PHE A 1 104 ? 3.576 3.990 -12.897 1.00 92.31 104 PHE A O 1
ATOM 787 N N . ALA A 1 105 ? 2.661 3.676 -10.857 1.00 89.19 105 ALA A N 1
ATOM 788 C CA . ALA A 1 105 ? 1.381 4.310 -11.131 1.00 89.19 105 ALA A CA 1
ATOM 789 C C . ALA A 1 105 ? 1.188 5.473 -10.156 1.00 89.19 105 ALA A C 1
ATOM 791 O O . ALA A 1 105 ? 1.289 5.310 -8.938 1.00 89.19 105 ALA A O 1
ATOM 792 N N . ASP A 1 106 ? 0.935 6.654 -10.710 1.00 86.31 106 ASP A N 1
ATOM 793 C CA . ASP A 1 106 ? 0.627 7.863 -9.955 1.00 86.31 106 ASP A CA 1
ATOM 794 C C . ASP A 1 106 ? -0.877 8.099 -9.987 1.00 86.31 106 ASP A C 1
ATOM 796 O O . ASP A 1 106 ? -1.487 8.170 -11.054 1.00 86.31 106 ASP A O 1
ATOM 800 N N . GLN A 1 107 ? -1.473 8.232 -8.810 1.00 75.56 107 GLN A N 1
ATOM 801 C CA . GLN A 1 107 ? -2.906 8.438 -8.674 1.00 75.56 107 GLN A CA 1
ATOM 802 C C . GLN A 1 107 ? -3.301 9.933 -8.627 1.00 75.56 107 GLN A C 1
ATOM 804 O O . GLN A 1 107 ? -4.419 10.272 -8.243 1.00 75.56 107 GLN A O 1
ATOM 809 N N . ASN A 1 108 ? -2.397 10.850 -8.999 1.00 72.62 108 ASN A N 1
ATOM 810 C CA . ASN A 1 108 ? -2.650 12.276 -9.266 1.00 72.62 108 ASN A CA 1
ATOM 811 C C . ASN A 1 108 ? -3.397 13.055 -8.159 1.00 72.62 108 ASN A C 1
ATOM 813 O O . ASN A 1 108 ? -4.092 14.031 -8.431 1.00 72.62 108 ASN A O 1
ATOM 817 N N . GLY A 1 109 ? -3.230 12.671 -6.890 1.00 68.44 109 GLY A N 1
ATOM 818 C CA . GLY A 1 109 ? -3.669 13.483 -5.744 1.00 68.44 109 GLY A CA 1
ATOM 819 C C . GLY A 1 109 ? -5.155 13.440 -5.375 1.00 68.44 109 GLY A C 1
ATOM 820 O O . GLY A 1 109 ? -5.544 14.147 -4.446 1.00 68.44 109 GLY A O 1
ATOM 821 N N . GLY A 1 110 ? -5.982 12.652 -6.068 1.00 72.69 110 GLY A N 1
ATOM 822 C CA . GLY A 1 110 ? -7.418 12.524 -5.786 1.00 72.69 110 GLY A CA 1
ATOM 823 C C . GLY A 1 110 ? -7.782 11.183 -5.154 1.00 72.69 110 GLY A C 1
ATOM 824 O O . GLY A 1 110 ? -7.116 10.191 -5.397 1.00 72.69 110 GLY A O 1
ATOM 825 N N . ARG A 1 111 ? -8.862 11.108 -4.374 1.00 85.50 111 ARG A N 1
ATOM 826 C CA . ARG A 1 111 ? -9.347 9.832 -3.819 1.00 85.50 111 ARG A CA 1
ATOM 827 C C . ARG A 1 111 ? -9.556 8.799 -4.935 1.00 85.50 111 ARG A C 1
ATOM 829 O O . ARG A 1 111 ? -10.257 9.093 -5.903 1.00 85.50 111 ARG A O 1
ATOM 836 N N . GLY A 1 112 ? -8.962 7.613 -4.819 1.00 87.25 112 GLY A N 1
ATOM 837 C CA . GLY A 1 112 ? -8.943 6.667 -5.934 1.00 87.25 112 GLY A CA 1
ATOM 838 C C . GLY A 1 112 ? -8.341 5.309 -5.607 1.00 87.25 112 GLY A C 1
ATOM 839 O O . GLY A 1 112 ? -7.666 5.141 -4.594 1.00 87.25 112 GLY A O 1
ATOM 840 N N . CYS A 1 113 ? -8.623 4.341 -6.478 1.00 88.94 113 CYS A N 1
ATOM 841 C CA . CYS A 1 113 ? -8.017 3.020 -6.438 1.00 88.94 113 CYS A CA 1
ATOM 842 C C . CYS A 1 113 ? -6.905 2.924 -7.480 1.00 88.94 113 CYS A C 1
ATOM 844 O O . CYS A 1 113 ? -7.138 3.166 -8.666 1.00 88.94 113 CYS A O 1
ATOM 846 N N . GLY A 1 114 ? -5.719 2.522 -7.038 1.00 86.00 114 GLY A N 1
ATOM 847 C CA . GLY A 1 114 ? -4.573 2.266 -7.892 1.00 86.00 114 GLY A CA 1
ATOM 848 C C . GLY A 1 114 ? -4.206 0.797 -7.842 1.00 86.00 114 GLY A C 1
ATOM 849 O O . GLY A 1 114 ? -4.035 0.220 -6.767 1.00 86.00 114 GLY A O 1
ATOM 850 N N . ASN A 1 115 ? -4.032 0.197 -9.010 1.00 88.75 115 ASN A N 1
ATOM 851 C CA . ASN A 1 115 ? -3.411 -1.107 -9.153 1.00 88.75 115 ASN A CA 1
ATOM 852 C C . ASN A 1 115 ? -2.387 -1.033 -10.293 1.00 88.75 115 ASN A C 1
ATOM 854 O O . ASN A 1 115 ? -2.531 -0.235 -11.216 1.00 88.75 115 ASN A O 1
ATOM 858 N N . ILE A 1 116 ? -1.335 -1.843 -10.207 1.00 87.56 116 ILE A N 1
ATOM 859 C CA . ILE A 1 116 ? -0.299 -1.928 -11.252 1.00 87.56 116 ILE A CA 1
ATOM 860 C C . ILE A 1 116 ? -0.361 -3.249 -12.024 1.00 87.56 116 ILE A C 1
ATOM 862 O O . ILE A 1 116 ? 0.359 -3.458 -13.004 1.00 87.56 116 ILE A O 1
ATOM 866 N N . GLU A 1 117 ? -1.254 -4.143 -11.602 1.00 86.38 117 GLU A N 1
ATOM 867 C CA . GLU A 1 117 ? -1.478 -5.425 -12.255 1.00 86.38 117 GLU A CA 1
ATOM 868 C C . GLU A 1 117 ? -2.181 -5.280 -13.601 1.00 86.38 117 GLU A C 1
ATOM 870 O O . GLU A 1 117 ? -1.904 -6.073 -14.499 1.00 86.38 117 GLU A O 1
ATOM 875 N N . ASP A 1 118 ? -3.043 -4.276 -13.774 1.00 85.56 118 ASP A N 1
ATOM 876 C CA . ASP A 1 118 ? -3.719 -4.009 -15.050 1.00 85.56 118 ASP A CA 1
ATOM 877 C C . ASP A 1 118 ? -2.730 -3.588 -16.150 1.00 85.56 118 ASP A C 1
ATOM 879 O O . ASP A 1 118 ? -3.006 -3.737 -17.340 1.00 85.56 118 ASP A O 1
ATOM 883 N N . HIS A 1 119 ? -1.531 -3.146 -15.762 1.00 86.62 119 HIS A N 1
ATOM 884 C CA . HIS A 1 119 ? -0.419 -2.875 -16.671 1.00 86.62 119 HIS A CA 1
ATOM 885 C C . HIS A 1 119 ? 0.505 -4.087 -16.901 1.00 86.62 119 HIS A C 1
ATOM 887 O O . HIS A 1 119 ? 1.465 -3.993 -17.669 1.00 86.62 119 HIS A O 1
ATOM 893 N N . GLY A 1 120 ? 0.256 -5.221 -16.238 1.00 88.81 120 GLY A N 1
ATOM 894 C CA . GLY A 1 120 ? 1.097 -6.418 -16.318 1.00 88.81 120 GLY A CA 1
ATOM 895 C C . GLY A 1 120 ? 2.436 -6.298 -15.579 1.00 88.81 120 GLY A C 1
ATOM 896 O O . GLY A 1 120 ? 3.395 -6.976 -15.944 1.00 88.81 120 GLY A O 1
ATOM 897 N N . TRP A 1 121 ? 2.543 -5.424 -14.571 1.00 90.56 121 TRP A N 1
ATOM 898 C CA . TRP A 1 121 ? 3.800 -5.182 -13.838 1.00 90.56 121 TRP A CA 1
ATOM 899 C C . TRP A 1 121 ? 3.967 -6.054 -12.586 1.00 90.56 121 TRP A C 1
ATOM 901 O O . TRP A 1 121 ? 5.019 -6.036 -11.957 1.00 90.56 121 TRP A O 1
ATOM 911 N N . GLY A 1 122 ? 2.960 -6.863 -12.251 1.00 90.12 122 GLY A N 1
ATOM 912 C CA . GLY A 1 122 ? 2.946 -7.685 -11.042 1.00 90.12 122 GLY A CA 1
ATOM 913 C C . GLY A 1 122 ? 2.305 -6.959 -9.859 1.00 90.12 122 GLY A C 1
ATOM 914 O O . GLY A 1 122 ? 1.436 -6.117 -10.045 1.00 90.12 122 GLY A O 1
ATOM 915 N N . THR A 1 123 ? 2.695 -7.322 -8.638 1.00 90.75 123 THR A N 1
ATOM 916 C CA . THR A 1 123 ? 2.112 -6.789 -7.392 1.00 90.75 123 THR A CA 1
ATOM 917 C C . THR A 1 123 ? 2.820 -5.528 -6.918 1.00 90.75 123 THR A C 1
ATOM 919 O O . THR A 1 123 ? 4.018 -5.379 -7.153 1.00 90.75 123 THR A O 1
ATOM 922 N N . ILE A 1 124 ? 2.140 -4.709 -6.120 1.00 93.50 124 ILE A N 1
ATOM 923 C CA . ILE A 1 124 ? 2.734 -3.519 -5.508 1.00 93.50 124 ILE A CA 1
ATOM 924 C C . ILE A 1 124 ? 3.760 -3.941 -4.447 1.00 93.50 124 ILE A C 1
ATOM 926 O O . ILE A 1 124 ? 3.496 -4.825 -3.631 1.00 93.50 124 ILE A O 1
ATOM 930 N N . LYS A 1 125 ? 4.944 -3.323 -4.459 1.00 94.12 125 LYS A N 1
ATOM 931 C CA . LYS A 1 125 ? 6.036 -3.614 -3.510 1.00 94.12 125 LYS A CA 1
ATOM 932 C C . LYS A 1 125 ? 6.395 -2.432 -2.628 1.00 94.12 125 LYS A C 1
ATOM 934 O O . LYS A 1 125 ? 6.784 -2.633 -1.481 1.00 94.12 125 LYS A O 1
ATOM 939 N N . SER A 1 126 ? 6.244 -1.214 -3.127 1.00 92.88 126 SER A N 1
ATOM 940 C CA . SER A 1 126 ? 6.475 -0.014 -2.332 1.00 92.88 126 SER A CA 1
ATOM 941 C C . SER A 1 126 ? 5.581 1.136 -2.772 1.00 92.88 126 SER A C 1
ATOM 943 O O . SER A 1 126 ? 4.940 1.088 -3.827 1.00 92.88 126 SER A O 1
ATOM 945 N N . PHE A 1 127 ? 5.502 2.156 -1.930 1.00 92.00 127 PHE A N 1
ATOM 946 C CA . PHE A 1 127 ? 4.750 3.370 -2.195 1.00 92.00 127 PHE A CA 1
ATOM 947 C C . PHE A 1 127 ? 5.389 4.558 -1.483 1.00 92.00 127 PHE A C 1
ATOM 949 O O . PHE A 1 127 ? 6.071 4.406 -0.470 1.00 92.00 127 PHE A O 1
ATOM 956 N N . TRP A 1 128 ? 5.118 5.757 -1.978 1.00 90.06 128 TRP A N 1
ATOM 957 C CA . TRP A 1 128 ? 5.285 6.976 -1.195 1.00 90.06 128 TRP A CA 1
ATOM 958 C C . TRP A 1 128 ? 4.041 7.838 -1.353 1.00 90.06 128 TRP A C 1
ATOM 960 O O . TRP A 1 128 ? 3.357 7.794 -2.379 1.00 90.06 128 TRP A O 1
ATOM 970 N N . CYS A 1 129 ? 3.748 8.621 -0.324 1.00 88.19 129 CYS A N 1
ATOM 971 C CA . CYS A 1 129 ? 2.630 9.549 -0.312 1.00 88.19 129 CYS A CA 1
ATOM 972 C C . CYS A 1 129 ? 3.120 10.934 0.099 1.00 88.19 129 CYS A C 1
ATOM 974 O O . CYS A 1 129 ? 3.916 11.084 1.029 1.00 88.19 129 CYS A O 1
ATOM 976 N N . MET A 1 130 ? 2.609 11.955 -0.581 1.00 82.25 130 MET A N 1
ATOM 977 C CA . MET A 1 130 ? 2.839 13.347 -0.235 1.00 82.25 130 MET A CA 1
ATOM 978 C C . MET A 1 130 ? 1.626 13.882 0.504 1.00 82.25 130 MET A C 1
ATOM 980 O O . MET A 1 130 ? 0.653 14.294 -0.120 1.00 82.25 130 MET A O 1
ATOM 984 N N . GLY A 1 131 ? 1.675 13.871 1.833 1.00 70.94 131 GLY A N 1
ATOM 985 C CA . GLY A 1 131 ? 0.621 14.472 2.635 1.00 70.94 131 GLY A CA 1
ATOM 986 C C . GLY A 1 131 ? 0.647 15.992 2.520 1.00 70.94 131 GLY A C 1
ATOM 987 O O . GLY A 1 131 ? 1.636 16.614 2.906 1.00 70.94 131 GLY A O 1
ATOM 988 N N . PHE A 1 132 ? -0.434 16.596 2.034 1.00 64.69 132 PHE A N 1
ATOM 989 C CA . PHE A 1 132 ? -0.629 18.033 2.185 1.00 64.69 132 PHE A CA 1
ATOM 990 C C . PHE A 1 132 ? -1.202 18.303 3.575 1.00 64.69 132 PHE A C 1
ATOM 992 O O . PHE A 1 132 ? -2.135 17.622 4.002 1.00 64.69 132 PHE A O 1
ATOM 999 N N . ILE A 1 133 ? -0.701 19.330 4.269 1.00 54.62 133 ILE A N 1
ATOM 1000 C CA . ILE A 1 133 ? -1.455 19.934 5.374 1.00 54.62 133 ILE A CA 1
ATOM 1001 C C . ILE A 1 133 ? -2.634 20.668 4.737 1.00 54.62 133 ILE A C 1
ATOM 1003 O O . ILE A 1 133 ? -2.644 21.887 4.602 1.00 54.62 133 ILE A O 1
ATOM 1007 N N . ILE A 1 134 ? -3.636 19.924 4.289 1.00 49.22 134 ILE A N 1
ATOM 1008 C CA . ILE A 1 134 ? -4.963 20.494 4.205 1.00 49.22 134 ILE A CA 1
ATOM 1009 C C . ILE A 1 134 ? -5.399 20.496 5.662 1.00 49.22 134 ILE A C 1
ATOM 1011 O O . ILE A 1 134 ? -5.463 19.438 6.288 1.00 49.22 134 ILE A O 1
ATOM 1015 N N . ALA A 1 135 ? -5.630 21.672 6.236 1.00 40.62 135 ALA A N 1
ATOM 1016 C CA . ALA A 1 135 ? -6.320 21.807 7.509 1.00 40.62 135 ALA A CA 1
ATOM 1017 C C . ALA A 1 135 ? -7.761 21.291 7.339 1.00 40.62 135 ALA A C 1
ATOM 1019 O O . ALA A 1 135 ? -8.724 22.050 7.350 1.00 40.62 135 ALA A O 1
ATOM 1020 N N . ILE A 1 136 ? -7.924 19.988 7.108 1.00 46.59 136 ILE A N 1
ATOM 1021 C CA . ILE A 1 136 ? -9.207 19.322 7.170 1.00 46.59 136 ILE A CA 1
ATOM 1022 C C . ILE A 1 136 ? -9.432 19.157 8.659 1.00 46.59 136 ILE A C 1
ATOM 1024 O O . ILE A 1 136 ? -9.054 18.156 9.268 1.00 46.59 136 ILE A O 1
ATOM 1028 N N . CYS A 1 137 ? -10.054 20.168 9.259 1.00 40.03 137 CYS A N 1
ATOM 1029 C CA . CYS A 1 137 ? -10.940 19.935 10.380 1.00 40.03 137 CYS A CA 1
ATOM 1030 C C . CYS A 1 137 ? -11.902 18.830 9.927 1.00 40.03 137 CYS A C 1
ATOM 1032 O O . CYS A 1 137 ? -12.917 19.111 9.291 1.00 40.03 137 CYS A O 1
ATOM 1034 N N . ARG A 1 138 ? -11.558 17.556 10.174 1.00 44.47 138 ARG A N 1
ATOM 1035 C CA . ARG A 1 138 ? -12.493 16.438 10.069 1.00 44.47 138 ARG A CA 1
ATOM 1036 C C . ARG A 1 138 ? -13.547 16.758 11.122 1.00 44.47 138 ARG A C 1
ATOM 1038 O O . ARG A 1 138 ? -13.394 16.408 12.289 1.00 44.47 138 ARG A O 1
ATOM 1045 N N . ALA A 1 139 ? -14.588 17.489 10.728 1.00 39.75 139 ALA A N 1
ATOM 1046 C CA . ALA A 1 139 ? -15.812 17.566 11.491 1.00 39.75 139 ALA A CA 1
ATOM 1047 C C . ALA A 1 139 ? -16.320 16.126 11.539 1.00 39.75 139 ALA A C 1
ATOM 1049 O O . ALA A 1 139 ? -16.929 15.635 10.589 1.00 39.75 139 ALA A O 1
ATOM 1050 N N . ARG A 1 140 ? -15.978 15.402 12.612 1.00 39.19 140 ARG A N 1
ATOM 1051 C CA . ARG A 1 140 ? -16.685 14.178 12.963 1.00 39.19 140 ARG A CA 1
ATOM 1052 C C . ARG A 1 140 ? -18.138 14.604 13.069 1.00 39.19 140 ARG A C 1
ATOM 1054 O O . ARG A 1 140 ? -18.512 15.294 14.012 1.00 39.19 140 ARG A O 1
ATOM 1061 N N . LYS A 1 141 ? -18.944 14.238 12.076 1.00 38.16 141 LYS A N 1
ATOM 1062 C CA . LYS A 1 141 ? -20.391 14.254 12.216 1.00 38.16 141 LYS A CA 1
ATOM 1063 C C . LYS A 1 141 ? -20.699 13.177 13.249 1.00 38.16 141 LYS A C 1
ATOM 1065 O O . LYS A 1 141 ? -20.776 12.000 12.916 1.00 38.16 141 LYS A O 1
ATOM 1070 N N . VAL A 1 142 ? -20.728 13.578 14.516 1.00 38.59 142 VAL A N 1
ATOM 1071 C CA . VAL A 1 142 ? -21.265 12.755 15.594 1.00 38.59 142 VAL A CA 1
ATOM 1072 C C . VAL A 1 142 ? -22.753 12.637 15.287 1.00 38.59 142 VAL A C 1
ATOM 1074 O O . VAL A 1 142 ? -23.469 13.634 15.252 1.00 38.59 142 VAL A O 1
ATOM 1077 N N . ALA A 1 143 ? -23.174 11.436 14.906 1.00 44.56 143 ALA A N 1
ATOM 1078 C CA . ALA A 1 143 ? -24.579 11.078 14.834 1.00 44.56 143 ALA A CA 1
ATOM 1079 C C . ALA A 1 143 ? -25.084 10.814 16.264 1.00 44.56 143 ALA A C 1
ATOM 1081 O O . ALA A 1 143 ? -24.382 10.155 17.028 1.00 44.56 143 ALA A O 1
ATOM 1082 N N . GLY A 1 144 ? -26.285 11.310 16.578 1.00 39.84 144 GLY A N 1
ATOM 1083 C CA . GLY A 1 144 ? -26.957 11.211 17.886 1.00 39.84 144 GLY A CA 1
ATOM 1084 C C . GLY A 1 144 ? -26.872 12.546 18.638 1.00 39.84 144 GLY A C 1
ATOM 1085 O O . GLY A 1 144 ? -25.775 13.049 18.833 1.00 39.84 144 GLY A O 1
ATOM 1086 N N . ASP A 1 145 ? -27.947 13.249 18.990 1.00 32.31 145 ASP A N 1
ATOM 1087 C CA . ASP A 1 145 ? -29.310 12.814 19.287 1.00 32.31 145 ASP A CA 1
ATOM 1088 C C . ASP A 1 145 ? -30.350 13.841 18.808 1.00 32.31 145 ASP A C 1
ATOM 1090 O O . ASP A 1 145 ? -30.129 15.054 18.820 1.00 32.31 145 ASP A O 1
ATOM 1094 N N . HIS A 1 146 ? -31.495 13.328 18.358 1.00 43.97 146 HIS A N 1
ATOM 1095 C CA . HIS A 1 146 ? -32.753 14.068 18.322 1.00 43.97 146 HIS A CA 1
ATOM 1096 C C . HIS A 1 146 ? -33.275 14.182 19.752 1.00 43.97 146 HIS A C 1
ATOM 1098 O O . HIS A 1 146 ? -33.474 13.145 20.367 1.00 43.97 146 HIS A O 1
ATOM 1104 N N . GLU A 1 147 ? -33.612 15.388 20.208 1.00 35.47 147 GLU A N 1
ATOM 1105 C CA . GLU A 1 147 ? -34.760 15.604 21.098 1.00 35.47 147 GLU A CA 1
ATOM 1106 C C . GLU A 1 147 ? -35.341 17.022 20.895 1.00 35.47 147 GLU A C 1
ATOM 1108 O O . GLU A 1 147 ? -34.642 17.905 20.383 1.00 35.47 147 GLU A O 1
ATOM 1113 N N . PRO A 1 148 ? -36.651 17.204 21.150 1.00 43.97 148 PRO A N 1
ATOM 1114 C CA . PRO A 1 148 ? -37.484 18.208 20.499 1.00 43.97 148 PRO A CA 1
ATOM 1115 C C . PRO A 1 148 ? -37.455 19.573 21.189 1.00 43.97 148 PRO A C 1
ATOM 1117 O O . PRO A 1 148 ? -37.156 19.711 22.371 1.00 43.97 148 PRO A O 1
ATOM 1120 N N . ILE A 1 149 ? -37.817 20.595 20.416 1.00 44.16 149 ILE A N 1
ATOM 1121 C CA . ILE A 1 149 ? -38.093 21.938 20.920 1.00 44.16 149 ILE A CA 1
ATOM 1122 C C . ILE A 1 149 ? -39.544 21.936 21.415 1.00 44.16 149 ILE A C 1
ATOM 1124 O O . ILE A 1 149 ? -40.464 21.952 20.595 1.00 44.16 149 ILE A O 1
ATOM 1128 N N . ASP A 1 150 ? -39.745 21.893 22.731 1.00 43.81 150 ASP A N 1
ATOM 1129 C CA . ASP A 1 150 ? -41.016 22.286 23.342 1.00 43.81 150 ASP A CA 1
ATOM 1130 C C . ASP A 1 150 ? -41.065 23.819 23.465 1.00 43.81 150 ASP A C 1
ATOM 1132 O O . ASP A 1 150 ? -40.195 24.427 24.088 1.00 43.81 150 ASP A O 1
ATOM 1136 N N . VAL A 1 151 ? -42.075 24.368 22.776 1.00 47.16 151 VAL A N 1
ATOM 1137 C CA . VAL A 1 151 ? -42.714 25.707 22.781 1.00 47.16 151 VAL A CA 1
ATOM 1138 C C . VAL A 1 151 ? -42.005 26.854 23.507 1.00 47.16 151 VAL A C 1
ATOM 1140 O O . VAL A 1 151 ? -41.984 26.864 24.757 1.00 47.16 151 VAL A O 1
#

Sequence (151 aa):
MQFSTSAILALLVASAHAWEITAYDNDKKCEANGDTRYRVISGAPNDNKCFTFGETMPGTSCTEFQKGGGTFGPCTGDNLVPRSIFQEASRCVVFDQPGCHGRFADQNGGRGCGNIEDHGWGTIKSFWCMGFIIAICRARKVAGDHEPIDV

InterPro domains:
  IPR057277 Secreted LysM effector LysM, C-terminal domain [PF25139] (19-129)

Organism: NCBI:txid1237068

Radius of gyration: 19.65 Å; chains: 1; bounding box: 55×41×70 Å

Foldseek 3Di:
DDDDDDDDPPPPPPPPFLWKKKFWQPDQFPDQAQAIKIKIKTADAPFQDKDFFLDDDPRIFIKIAGRSNPDIDGDDSPGRFGQKMWIQFFKKKWALDGRPDDDIDTPPGDGGMDGCVVVVSDTTTMMTTHGDPPVPPVPPPPDDDDDDDDD

Secondary structure (DSSP, 8-state):
-----------------SEEEEEESS-SSS---TT--EEEEEE-TT----EETTS--TTEEEEEEEGGGTEEEE--S-----SEEEEEESEEEEESSGGG-SSEEE-TTSSEEEESGGGT--S--EEEEE---------------------

pLDDT: mean 77.11, std 18.94, range [32.31, 95.56]